Protein AF-A0AAI9WM22-F1 (afdb_monomer)

Structure (mmCIF, N/CA/C/O backbone):
data_AF-A0AAI9WM22-F1
#
_entry.id   AF-A0AAI9WM22-F1
#
loop_
_atom_site.group_PDB
_atom_site.id
_atom_site.type_symbol
_atom_site.label_atom_id
_atom_site.label_alt_id
_atom_site.label_comp_id
_atom_site.label_asym_id
_atom_site.label_entity_id
_atom_site.label_seq_id
_atom_site.pdbx_PDB_ins_code
_atom_site.Cartn_x
_atom_site.Cartn_y
_atom_site.Cartn_z
_atom_site.occupancy
_atom_site.B_iso_or_equiv
_atom_site.auth_seq_id
_atom_site.auth_comp_id
_atom_site.auth_asym_id
_atom_site.auth_atom_id
_atom_site.pdbx_PDB_model_num
ATOM 1 N N . MET A 1 1 ? 20.663 -14.251 -3.112 1.00 30.00 1 MET A N 1
ATOM 2 C CA . MET A 1 1 ? 20.109 -15.545 -3.560 1.00 30.00 1 MET A CA 1
ATOM 3 C C . MET A 1 1 ? 19.661 -16.258 -2.297 1.00 30.00 1 MET A C 1
ATOM 5 O O . MET A 1 1 ? 20.515 -16.676 -1.533 1.00 30.00 1 MET A O 1
ATOM 9 N N . LEU A 1 2 ? 18.368 -16.209 -1.970 1.00 24.12 2 LEU A N 1
ATOM 10 C CA . LEU A 1 2 ? 17.858 -16.820 -0.740 1.00 24.12 2 LEU A CA 1
ATOM 11 C C . LEU A 1 2 ? 17.821 -18.338 -0.937 1.00 24.12 2 LEU A C 1
ATOM 13 O O . LEU A 1 2 ? 17.017 -18.844 -1.718 1.00 24.12 2 LEU A O 1
ATOM 17 N N . ASP A 1 3 ? 18.723 -19.042 -0.260 1.00 27.92 3 ASP A N 1
ATOM 18 C CA . ASP A 1 3 ? 18.728 -20.498 -0.188 1.00 27.92 3 ASP A CA 1
ATOM 19 C C . ASP A 1 3 ? 17.563 -20.956 0.701 1.00 27.92 3 ASP A C 1
ATOM 21 O O . ASP A 1 3 ? 17.629 -20.896 1.929 1.00 27.92 3 ASP A O 1
ATOM 25 N N . VAL A 1 4 ? 16.478 -21.432 0.090 1.00 34.69 4 VAL A N 1
ATOM 26 C CA . VAL A 1 4 ? 15.457 -22.199 0.813 1.00 34.69 4 VAL A CA 1
ATOM 27 C C . VAL A 1 4 ? 16.030 -23.594 1.056 1.00 34.69 4 VAL A C 1
ATOM 29 O O . VAL A 1 4 ? 16.055 -24.448 0.168 1.00 34.69 4 VAL A O 1
ATOM 32 N N . LEU A 1 5 ? 16.546 -23.820 2.264 1.00 32.12 5 LEU A N 1
ATOM 33 C CA . LEU A 1 5 ? 17.125 -25.095 2.675 1.00 32.12 5 LEU A CA 1
ATOM 34 C C . LEU A 1 5 ? 16.013 -26.122 2.958 1.00 32.12 5 LEU A C 1
ATOM 36 O O . LEU A 1 5 ? 15.588 -26.297 4.097 1.00 32.12 5 LEU A O 1
ATOM 40 N N . VAL A 1 6 ? 15.547 -26.838 1.934 1.00 39.03 6 VAL A N 1
ATOM 41 C CA . VAL A 1 6 ? 14.692 -28.020 2.135 1.00 39.03 6 VAL A CA 1
ATOM 42 C C . VAL A 1 6 ? 15.589 -29.207 2.494 1.00 39.03 6 VAL A C 1
ATOM 44 O O . VAL A 1 6 ? 16.282 -29.757 1.639 1.00 39.03 6 VAL A O 1
ATOM 47 N N . ARG A 1 7 ? 15.619 -29.603 3.773 1.00 32.91 7 ARG A N 1
ATOM 48 C CA . ARG A 1 7 ? 16.295 -30.837 4.206 1.00 32.91 7 ARG A CA 1
ATOM 49 C C . ARG A 1 7 ? 15.394 -32.043 3.935 1.00 32.91 7 ARG A C 1
ATOM 51 O O . ARG A 1 7 ? 14.305 -32.126 4.491 1.00 32.91 7 ARG A O 1
ATOM 58 N N . THR A 1 8 ? 15.876 -33.009 3.154 1.00 44.22 8 THR A N 1
ATOM 59 C CA . THR A 1 8 ? 15.306 -34.368 3.094 1.00 44.22 8 THR A CA 1
ATOM 60 C C . THR A 1 8 ? 16.223 -35.383 3.792 1.00 44.22 8 THR A C 1
ATOM 62 O O . THR A 1 8 ? 17.438 -35.179 3.797 1.00 44.22 8 THR A O 1
ATOM 65 N N . PRO A 1 9 ? 15.692 -36.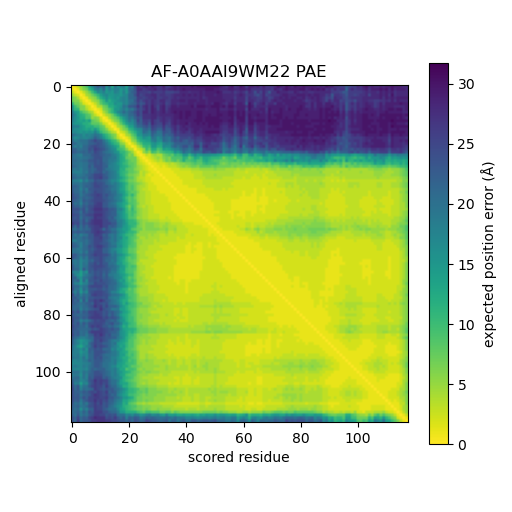497 4.340 1.00 41.66 9 PRO A N 1
ATOM 66 C CA . PRO A 1 9 ? 16.449 -37.421 5.203 1.00 41.66 9 PRO A CA 1
ATOM 67 C C . PRO A 1 9 ? 17.589 -38.204 4.527 1.00 41.66 9 PRO A C 1
ATOM 69 O O . PRO A 1 9 ? 18.449 -38.743 5.212 1.00 41.66 9 PRO A O 1
ATOM 72 N N . ALA A 1 10 ? 17.623 -38.283 3.195 1.00 55.28 10 ALA A N 1
ATOM 73 C CA . ALA A 1 10 ? 18.656 -38.998 2.449 1.00 55.28 10 ALA A CA 1
ATOM 74 C C . ALA A 1 10 ? 19.605 -37.988 1.787 1.00 55.28 10 ALA A C 1
ATOM 76 O O . ALA A 1 10 ? 19.228 -37.330 0.821 1.00 55.28 10 ALA A O 1
ATOM 77 N N . GLY A 1 11 ? 20.821 -37.842 2.320 1.00 50.53 11 GLY A N 1
ATOM 78 C CA . GLY A 1 11 ? 21.822 -36.831 1.947 1.00 50.53 11 GLY A CA 1
ATOM 79 C C . GLY A 1 11 ? 22.391 -36.911 0.521 1.00 50.53 11 GLY A C 1
ATOM 80 O O . GLY A 1 11 ? 23.601 -37.026 0.349 1.00 50.53 11 GLY A O 1
ATOM 81 N N . LYS A 1 12 ? 21.554 -36.807 -0.515 1.00 40.78 12 LYS A N 1
ATOM 82 C CA . LYS A 1 12 ? 21.977 -36.640 -1.912 1.00 40.78 12 LYS A CA 1
ATOM 83 C C . LYS A 1 12 ? 21.376 -35.359 -2.485 1.00 40.78 12 LYS A C 1
ATOM 85 O O . LYS A 1 12 ? 20.211 -35.318 -2.863 1.00 40.78 12 LYS A O 1
ATOM 90 N N . VAL A 1 13 ? 22.196 -34.311 -2.573 1.00 45.88 13 VAL A N 1
ATOM 91 C CA . VAL A 1 13 ? 21.835 -33.052 -3.239 1.00 45.88 13 VAL A CA 1
ATOM 92 C C . VAL A 1 13 ? 22.074 -33.214 -4.739 1.00 45.88 13 VAL A C 1
ATOM 94 O O . VAL A 1 13 ? 23.135 -32.877 -5.259 1.00 45.88 13 VAL A O 1
ATOM 97 N N . ALA A 1 14 ? 21.085 -33.744 -5.456 1.00 41.50 14 ALA A N 1
ATOM 98 C CA . ALA A 1 14 ? 21.031 -33.573 -6.901 1.00 41.50 14 ALA A CA 1
ATOM 99 C C . ALA A 1 14 ? 20.572 -32.136 -7.178 1.00 41.50 14 ALA A C 1
ATOM 101 O O . ALA A 1 14 ? 19.384 -31.825 -7.096 1.00 41.50 14 ALA A O 1
ATOM 102 N N . ARG A 1 15 ? 21.516 -31.238 -7.486 1.00 48.91 15 ARG A N 1
ATOM 103 C CA . ARG A 1 15 ? 21.201 -29.893 -7.988 1.00 48.91 15 ARG A CA 1
ATOM 104 C C . ARG A 1 15 ? 20.669 -30.009 -9.415 1.00 48.91 15 ARG A C 1
ATOM 106 O O . ARG A 1 15 ? 21.374 -29.725 -10.377 1.00 48.91 15 ARG A O 1
ATOM 113 N N . ARG A 1 16 ? 19.416 -30.428 -9.568 1.00 43.72 16 ARG A N 1
ATOM 114 C CA . ARG A 1 16 ? 18.651 -30.121 -10.773 1.00 43.72 16 ARG A CA 1
ATOM 115 C C . ARG A 1 16 ? 18.003 -28.780 -10.479 1.00 43.72 16 ARG A C 1
ATOM 117 O O . ARG A 1 16 ? 16.969 -28.734 -9.825 1.00 43.72 16 ARG A O 1
ATOM 124 N N . GLY A 1 17 ? 18.692 -27.695 -10.839 1.00 44.41 17 GLY A N 1
ATOM 125 C CA . GLY A 1 17 ? 18.109 -26.362 -10.750 1.00 44.41 17 GLY A CA 1
ATOM 126 C C . GLY A 1 17 ? 16.765 -26.411 -11.459 1.00 44.41 17 GLY A C 1
ATOM 127 O O . GLY A 1 17 ? 16.727 -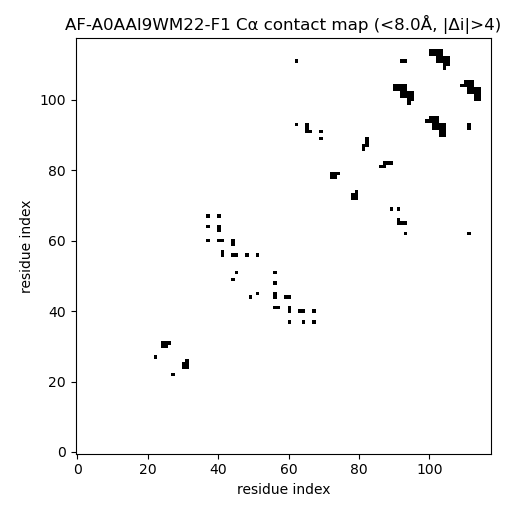26.632 -12.670 1.00 44.41 17 GLY A O 1
ATOM 128 N N . LEU A 1 18 ? 15.668 -26.307 -10.703 1.00 42.56 18 LEU A N 1
ATOM 129 C CA . LEU A 1 18 ? 14.380 -26.063 -11.326 1.00 42.56 18 LEU A CA 1
ATOM 130 C C . LEU A 1 18 ? 14.562 -24.773 -12.132 1.00 42.56 18 LEU A C 1
ATOM 132 O O . LEU A 1 18 ? 15.088 -23.801 -11.580 1.00 42.56 18 LEU A O 1
ATOM 136 N N . PRO A 1 19 ? 14.182 -24.737 -13.417 1.00 44.75 19 PRO A N 1
ATOM 137 C CA . PRO A 1 19 ? 14.098 -23.476 -14.124 1.00 44.75 19 PRO A CA 1
ATOM 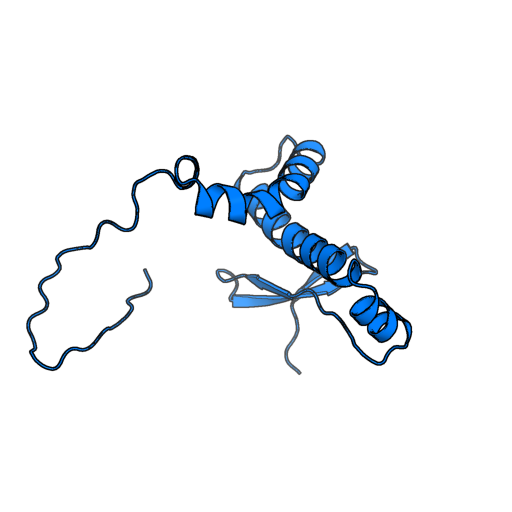138 C C . PRO A 1 19 ? 13.066 -22.643 -13.366 1.00 44.75 19 PRO A C 1
ATOM 140 O O . PRO A 1 19 ? 11.871 -22.918 -13.438 1.00 44.75 19 PRO A O 1
ATOM 143 N N . ILE A 1 20 ? 13.525 -21.676 -12.571 1.00 52.56 20 ILE A N 1
ATOM 144 C CA . ILE A 1 20 ? 12.656 -20.677 -11.959 1.00 52.56 20 ILE A CA 1
ATOM 145 C C . ILE A 1 20 ? 12.061 -19.915 -13.142 1.00 52.56 20 ILE A C 1
ATOM 147 O O . ILE A 1 20 ? 12.756 -19.124 -13.774 1.00 52.56 20 ILE A O 1
ATOM 151 N N . PHE A 1 21 ? 10.842 -20.309 -13.517 1.00 55.34 21 PHE A N 1
ATOM 152 C CA . PHE A 1 21 ? 9.934 -19.722 -14.501 1.00 55.34 21 PHE A CA 1
ATOM 153 C C . PHE A 1 21 ? 10.576 -18.702 -15.450 1.00 55.34 21 PHE A C 1
ATOM 155 O O . PHE A 1 21 ? 10.355 -17.502 -15.342 1.00 55.34 21 PHE A O 1
ATOM 162 N N . ARG A 1 22 ? 11.346 -19.176 -16.435 1.00 45.19 22 ARG A N 1
ATOM 163 C CA . ARG A 1 22 ? 11.774 -18.342 -17.570 1.00 45.19 22 ARG A CA 1
ATOM 164 C C . ARG A 1 22 ? 10.776 -18.455 -18.729 1.00 45.19 22 ARG A C 1
ATOM 166 O O . ARG A 1 22 ? 11.162 -18.661 -19.872 1.00 45.19 22 ARG A O 1
ATOM 173 N N . GLY A 1 23 ? 9.489 -18.362 -18.400 1.00 52.03 23 GLY A N 1
ATOM 174 C CA . G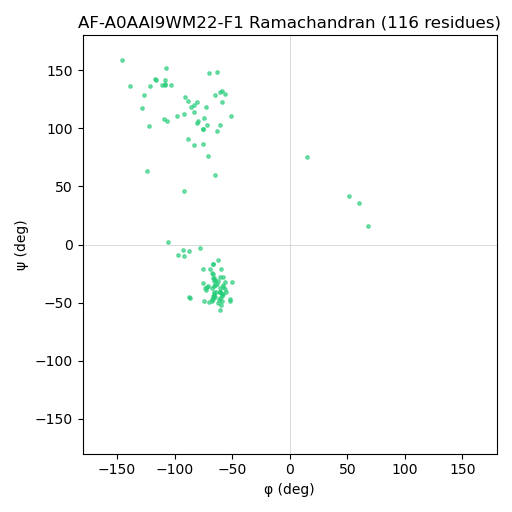LY A 1 23 ? 8.414 -17.971 -19.313 1.00 52.03 23 GLY A CA 1
ATOM 175 C C . GLY A 1 23 ? 7.971 -16.573 -18.892 1.00 52.03 23 GLY A C 1
ATOM 176 O O . GLY A 1 23 ? 7.940 -16.293 -17.694 1.00 52.03 23 GLY A O 1
ATOM 177 N N . LYS A 1 24 ? 7.718 -15.659 -19.836 1.00 60.62 24 LYS A N 1
ATOM 178 C CA . LYS A 1 24 ? 7.307 -14.297 -19.475 1.00 60.62 24 LYS A CA 1
ATOM 179 C C . LYS A 1 24 ? 6.020 -14.395 -18.657 1.00 60.62 24 LYS A C 1
ATOM 181 O O . LYS A 1 24 ? 5.028 -14.909 -19.152 1.00 60.62 24 LYS A O 1
ATOM 186 N N . ILE A 1 25 ? 6.029 -13.866 -17.434 1.00 62.88 25 ILE A N 1
ATOM 187 C CA . ILE A 1 25 ? 4.819 -13.693 -16.613 1.00 62.88 25 ILE A CA 1
ATOM 188 C C . ILE A 1 25 ? 3.712 -12.988 -17.418 1.00 62.88 25 ILE A C 1
ATOM 190 O O . ILE A 1 25 ? 2.541 -13.305 -17.256 1.00 62.88 25 ILE A O 1
ATOM 194 N N . ALA A 1 26 ? 4.098 -12.100 -18.342 1.00 65.31 26 ALA A N 1
ATOM 195 C CA . ALA A 1 26 ? 3.194 -11.429 -19.271 1.00 65.31 26 ALA A CA 1
ATOM 196 C C . ALA A 1 26 ? 2.341 -12.392 -20.122 1.00 65.31 26 ALA A C 1
ATOM 198 O O . ALA A 1 26 ? 1.198 -12.066 -20.427 1.00 65.31 26 ALA A O 1
ATOM 199 N N . ASP A 1 27 ? 2.868 -13.574 -20.456 1.00 76.50 27 ASP A N 1
ATOM 200 C CA . ASP A 1 27 ? 2.191 -14.576 -21.286 1.00 76.50 27 ASP A CA 1
ATOM 201 C C . ASP A 1 27 ? 1.399 -15.596 -20.433 1.00 76.50 27 ASP A C 1
ATOM 203 O O . ASP A 1 27 ? 0.692 -16.452 -20.970 1.00 76.50 27 ASP A O 1
ATOM 207 N N . GLU A 1 28 ? 1.488 -15.520 -19.097 1.00 87.50 28 GLU A N 1
ATOM 208 C CA . GLU A 1 28 ? 0.738 -16.376 -18.173 1.00 87.50 28 GLU A CA 1
ATOM 209 C C . GLU A 1 28 ? -0.585 -15.697 -17.789 1.00 87.50 28 GLU A C 1
ATOM 211 O O . GLU A 1 28 ? -0.621 -14.662 -17.124 1.00 87.50 28 GLU A O 1
ATOM 216 N N . LYS A 1 29 ? -1.704 -16.281 -18.229 1.00 87.25 29 LYS A N 1
ATOM 217 C CA . LYS A 1 29 ? -3.031 -15.648 -18.155 1.00 87.25 29 LYS A CA 1
ATOM 218 C C . LYS A 1 29 ? -3.534 -15.353 -16.739 1.00 87.25 29 LYS A C 1
ATOM 220 O O . LYS A 1 29 ? -4.314 -14.420 -16.566 1.00 87.25 29 LYS A O 1
ATOM 225 N N . TRP A 1 30 ? -3.166 -16.153 -15.743 1.00 89.69 30 TRP A N 1
ATOM 226 C CA . TRP A 1 30 ? -3.687 -16.029 -14.384 1.00 89.69 30 TRP A CA 1
ATOM 227 C C . TRP A 1 30 ? -2.855 -15.052 -13.566 1.00 89.69 30 TRP A C 1
ATOM 229 O O . TRP A 1 30 ? -3.417 -14.177 -12.914 1.00 89.69 30 TRP A O 1
ATOM 239 N N . ILE A 1 31 ? -1.531 -15.164 -13.645 1.00 88.00 31 ILE A N 1
ATOM 240 C CA . ILE A 1 31 ? -0.592 -14.268 -12.980 1.00 88.00 31 ILE A CA 1
ATOM 241 C C . ILE A 1 31 ? -0.700 -12.878 -13.603 1.00 88.00 31 ILE A C 1
ATOM 243 O O . ILE A 1 31 ? -0.819 -11.909 -12.862 1.00 88.00 31 ILE A O 1
ATOM 247 N N . SER A 1 32 ? -0.753 -12.767 -14.935 1.00 87.94 32 SER A N 1
ATOM 248 C CA . SER A 1 32 ? -0.927 -11.475 -15.611 1.00 87.94 32 SER A CA 1
ATOM 249 C C . SER A 1 32 ? -2.243 -10.802 -15.206 1.00 87.94 32 SER A C 1
ATOM 251 O O . SER A 1 32 ? -2.240 -9.645 -14.792 1.00 87.94 32 SER A O 1
ATOM 253 N N . ARG A 1 33 ? -3.361 -11.545 -15.193 1.00 91.00 33 ARG A N 1
ATOM 254 C CA . ARG A 1 33 ? -4.661 -11.025 -14.733 1.00 91.00 33 ARG A CA 1
ATOM 255 C C . ARG A 1 33 ? -4.676 -10.655 -13.248 1.00 91.00 33 ARG A C 1
ATOM 257 O O . ARG A 1 33 ? -5.383 -9.734 -12.854 1.00 91.00 33 ARG A O 1
ATOM 264 N N . TRP A 1 34 ? -3.959 -11.392 -12.407 1.00 92.69 34 TRP A N 1
ATOM 265 C CA . TRP A 1 34 ? -3.869 -11.074 -10.985 1.00 92.69 34 TRP A CA 1
ATOM 266 C C . TRP A 1 34 ? -3.054 -9.797 -10.754 1.00 92.69 34 TRP A C 1
ATOM 268 O O . TRP A 1 34 ? -3.522 -8.871 -10.097 1.00 92.69 34 TRP A O 1
ATOM 278 N N . VAL A 1 35 ? -1.866 -9.712 -11.355 1.00 91.94 35 VAL A N 1
ATOM 279 C CA . VAL A 1 35 ? -0.976 -8.548 -11.241 1.00 91.94 35 VAL A CA 1
ATOM 280 C C . VAL A 1 35 ? -1.577 -7.312 -11.919 1.00 91.94 35 VAL A C 1
ATOM 282 O O . VAL A 1 35 ? -1.298 -6.191 -11.495 1.00 91.94 35 VAL A O 1
ATOM 285 N N . SER A 1 36 ? -2.465 -7.480 -12.909 1.00 92.88 36 SER A N 1
ATOM 286 C CA . SER A 1 36 ? -3.087 -6.351 -13.610 1.00 92.88 36 SER A CA 1
ATOM 287 C C . SER A 1 36 ? -3.938 -5.442 -12.721 1.00 92.88 36 SER A C 1
ATOM 289 O O . SER A 1 36 ? -4.268 -4.337 -13.137 1.00 92.88 36 SER A O 1
ATOM 291 N N . LEU A 1 37 ? -4.277 -5.862 -11.498 1.00 94.00 37 LEU A N 1
ATOM 292 C CA . LEU A 1 37 ? -4.943 -4.998 -10.520 1.00 94.00 37 LEU A CA 1
ATOM 293 C C . LEU A 1 37 ? -4.133 -3.729 -10.201 1.00 94.00 37 LEU A C 1
ATOM 295 O O . LEU A 1 37 ? -4.731 -2.705 -9.897 1.00 94.00 37 LEU A O 1
ATOM 299 N N . ALA A 1 38 ? -2.802 -3.771 -10.322 1.00 95.00 38 ALA A N 1
ATOM 300 C CA . ALA A 1 38 ? -1.928 -2.615 -10.110 1.00 95.00 38 ALA A CA 1
ATOM 301 C C . ALA A 1 38 ? -1.715 -1.751 -11.371 1.00 95.00 38 ALA A C 1
ATOM 303 O O . ALA A 1 38 ? -1.087 -0.699 -11.293 1.00 95.00 38 ALA A O 1
ATOM 304 N N . VAL A 1 39 ? -2.222 -2.161 -12.542 1.00 95.12 39 VAL A N 1
ATOM 305 C CA . VAL A 1 39 ? -2.006 -1.435 -13.812 1.00 95.12 39 VAL A CA 1
ATOM 306 C C . VAL A 1 39 ? -2.512 0.009 -13.776 1.00 95.12 39 VAL A C 1
ATOM 308 O O . VAL A 1 39 ? -1.774 0.868 -14.252 1.00 95.12 39 VAL A O 1
ATOM 311 N N . PRO A 1 40 ? -3.695 0.328 -13.207 1.00 96.62 40 PRO A N 1
ATOM 312 C CA . PRO A 1 40 ? -4.139 1.719 -13.119 1.00 96.62 40 PRO A CA 1
ATOM 313 C C . PRO A 1 40 ? -3.122 2.620 -12.407 1.00 96.62 40 PRO A C 1
ATOM 315 O O . PRO A 1 40 ? -2.840 3.711 -12.886 1.00 96.62 40 PRO A O 1
ATOM 318 N N . VAL A 1 41 ? -2.510 2.122 -11.327 1.00 97.31 41 VAL A N 1
ATOM 319 C CA . VAL A 1 41 ? -1.464 2.829 -10.572 1.00 97.31 41 VAL A CA 1
ATOM 320 C C . VAL A 1 41 ? -0.199 2.997 -11.415 1.00 97.31 41 VAL A C 1
ATOM 322 O O . VAL A 1 41 ? 0.348 4.092 -11.495 1.00 97.31 41 VAL A O 1
ATOM 325 N N . ALA A 1 42 ? 0.254 1.933 -12.083 1.00 96.00 42 ALA A N 1
ATOM 326 C CA . ALA A 1 42 ? 1.456 1.982 -12.915 1.00 96.00 42 ALA A CA 1
ATOM 327 C C . ALA A 1 42 ? 1.333 2.992 -14.073 1.00 96.00 42 ALA A C 1
ATOM 329 O O . ALA A 1 42 ? 2.286 3.706 -14.388 1.00 96.00 42 ALA A O 1
ATOM 330 N N . GLU A 1 43 ? 0.162 3.052 -14.715 1.00 96.88 43 GLU A N 1
ATOM 331 C CA . GLU A 1 43 ? -0.109 4.004 -15.797 1.00 96.88 43 GLU A CA 1
ATOM 332 C C . GLU A 1 43 ? -0.233 5.446 -15.291 1.00 96.88 43 GLU A C 1
ATOM 334 O O . GLU A 1 43 ? 0.212 6.366 -15.978 1.00 96.88 43 GLU A O 1
ATOM 339 N N . GLU A 1 44 ? -0.795 5.649 -14.096 1.00 96.81 44 GLU A N 1
ATOM 340 C CA . GLU A 1 44 ? -0.849 6.956 -13.437 1.00 96.81 44 GLU A CA 1
ATOM 341 C C . GLU A 1 44 ? 0.558 7.501 -13.180 1.00 96.81 44 GLU A C 1
ATOM 343 O O . GLU A 1 44 ? 0.927 8.541 -13.721 1.00 96.81 44 GLU A O 1
ATOM 348 N N . ILE A 1 45 ? 1.386 6.733 -12.473 1.00 96.25 45 ILE A N 1
ATOM 349 C CA . ILE A 1 45 ? 2.748 7.138 -12.104 1.00 96.25 45 ILE A CA 1
ATOM 350 C C . ILE A 1 45 ? 3.598 7.390 -13.346 1.00 96.25 45 ILE A C 1
ATOM 352 O O . ILE A 1 45 ? 4.346 8.360 -13.406 1.00 96.25 45 ILE A O 1
ATOM 356 N N . ARG A 1 46 ? 3.482 6.549 -14.381 1.00 96.38 46 ARG A N 1
ATOM 357 C CA . ARG A 1 46 ? 4.224 6.767 -15.631 1.00 96.38 46 ARG A CA 1
ATOM 358 C C . ARG A 1 46 ? 3.783 8.041 -16.354 1.00 96.38 46 ARG A C 1
ATOM 360 O O . ARG A 1 46 ? 4.589 8.643 -17.062 1.00 96.38 46 ARG A O 1
ATOM 367 N N . ARG A 1 47 ? 2.514 8.433 -16.219 1.00 97.19 47 ARG A N 1
ATOM 368 C CA . ARG A 1 47 ? 2.002 9.684 -16.786 1.00 97.19 47 ARG A CA 1
ATOM 369 C C . ARG A 1 47 ? 2.517 10.898 -16.016 1.00 97.19 47 ARG A C 1
ATOM 371 O O . ARG A 1 47 ? 2.841 11.899 -16.650 1.00 97.19 47 ARG A O 1
ATOM 378 N N . GLU A 1 48 ? 2.594 10.804 -14.694 1.00 95.31 48 GLU A N 1
ATOM 379 C CA . GLU A 1 48 ? 3.103 11.866 -13.818 1.00 95.31 48 GLU A CA 1
ATOM 380 C C . GLU A 1 48 ? 4.631 12.015 -13.907 1.00 95.31 48 GLU A C 1
ATOM 382 O O . GLU A 1 48 ? 5.148 13.132 -13.937 1.00 95.31 48 GLU A O 1
ATOM 387 N N . GLU A 1 49 ? 5.353 10.900 -14.041 1.00 94.38 49 GLU A N 1
ATOM 388 C CA . GLU A 1 49 ? 6.816 10.839 -14.055 1.00 94.38 49 GLU A CA 1
ATOM 389 C C . GLU A 1 49 ? 7.376 10.168 -15.334 1.00 94.38 49 GLU A C 1
ATOM 391 O O . GLU A 1 49 ? 8.064 9.145 -15.271 1.00 94.38 49 GLU A O 1
ATOM 396 N N . PRO A 1 50 ? 7.157 10.735 -16.536 1.00 94.06 50 PRO A N 1
ATOM 397 C CA . PRO A 1 50 ? 7.510 10.078 -17.802 1.00 94.06 50 PRO A CA 1
ATOM 398 C C . PRO A 1 50 ? 9.019 9.890 -18.022 1.00 94.06 50 PRO A C 1
ATOM 400 O O . PRO A 1 50 ? 9.423 9.121 -18.895 1.00 94.06 50 PRO A O 1
ATOM 403 N N . LEU A 1 51 ? 9.851 10.615 -17.268 1.00 96.44 51 LEU A N 1
ATOM 404 C CA . LEU A 1 51 ? 11.314 10.577 -17.349 1.00 96.44 51 LEU A CA 1
ATOM 405 C C . LEU A 1 51 ? 11.962 9.831 -16.173 1.00 96.44 51 LEU A C 1
ATOM 407 O O . LEU A 1 51 ? 13.189 9.796 -16.094 1.00 96.44 51 LEU A O 1
ATOM 411 N N . ALA A 1 52 ? 11.172 9.277 -15.250 1.00 95.50 52 ALA A N 1
ATOM 412 C CA . ALA A 1 52 ? 11.712 8.557 -14.107 1.00 95.50 52 ALA A CA 1
ATOM 413 C C . ALA A 1 52 ? 12.356 7.227 -14.517 1.00 95.50 52 ALA A C 1
ATOM 415 O O . ALA A 1 52 ? 11.929 6.536 -15.445 1.00 95.50 52 ALA A O 1
ATOM 416 N N . GLU A 1 53 ? 13.388 6.852 -13.767 1.00 96.69 53 GLU A N 1
ATOM 417 C CA . GLU A 1 53 ? 14.059 5.568 -13.922 1.00 96.69 53 GLU A CA 1
ATOM 418 C C . GLU A 1 53 ? 13.104 4.406 -13.624 1.00 96.69 53 GLU A C 1
ATOM 420 O O . GLU A 1 53 ? 12.237 4.485 -12.751 1.00 96.69 53 GLU A O 1
ATOM 425 N N . THR A 1 54 ? 13.304 3.276 -14.307 1.00 93.56 54 THR A N 1
ATOM 426 C CA . THR A 1 54 ? 12.408 2.109 -14.184 1.00 93.56 54 THR A CA 1
ATOM 427 C C . THR A 1 54 ? 12.295 1.595 -12.745 1.00 93.56 54 THR A C 1
ATOM 429 O O . THR A 1 54 ? 11.225 1.156 -12.334 1.00 93.56 54 THR A O 1
ATOM 432 N N . GLU A 1 55 ? 13.377 1.659 -11.965 1.00 93.94 55 GLU A N 1
ATOM 433 C CA . GLU A 1 55 ? 13.365 1.243 -10.558 1.00 93.94 55 GLU A CA 1
ATOM 434 C C . GLU A 1 55 ? 12.506 2.168 -9.683 1.00 93.94 55 GLU A C 1
ATOM 436 O O . GLU A 1 55 ? 11.790 1.684 -8.807 1.00 93.94 55 GLU A O 1
ATOM 441 N N . LEU A 1 56 ? 12.526 3.477 -9.950 1.00 93.44 56 LEU A N 1
ATOM 442 C CA . LEU A 1 56 ? 11.687 4.440 -9.240 1.00 93.44 56 LEU A CA 1
ATOM 443 C C . LEU A 1 56 ? 10.210 4.227 -9.586 1.00 93.44 56 LEU A C 1
ATOM 445 O O . LEU A 1 56 ? 9.386 4.121 -8.681 1.00 93.44 56 LEU A O 1
ATOM 449 N N . LEU A 1 57 ? 9.894 4.073 -10.877 1.00 95.62 57 LEU A N 1
ATOM 450 C CA . LEU A 1 57 ? 8.535 3.769 -11.337 1.00 95.62 57 LEU A CA 1
ATOM 451 C C . LEU A 1 57 ? 7.998 2.475 -10.710 1.00 95.62 57 LEU A C 1
ATOM 453 O O . LEU A 1 57 ? 6.847 2.433 -10.275 1.00 95.62 57 LEU A O 1
ATOM 457 N N . ALA A 1 58 ? 8.826 1.427 -10.634 1.00 94.50 58 ALA A N 1
ATOM 458 C CA . ALA A 1 58 ? 8.455 0.165 -10.000 1.00 94.50 58 ALA A CA 1
ATOM 459 C C . ALA A 1 58 ? 8.143 0.355 -8.512 1.00 94.50 58 ALA A C 1
ATOM 461 O O . ALA A 1 58 ? 7.059 -0.024 -8.076 1.00 94.50 58 ALA A O 1
ATOM 462 N N . ARG A 1 59 ? 9.033 1.016 -7.761 1.00 95.00 59 ARG A N 1
ATOM 463 C CA . ARG A 1 59 ? 8.818 1.301 -6.336 1.00 95.00 59 ARG A CA 1
ATOM 464 C C . ARG A 1 59 ? 7.548 2.119 -6.097 1.00 95.00 59 ARG A C 1
ATOM 466 O O . ARG A 1 59 ? 6.736 1.756 -5.251 1.00 95.00 59 ARG A O 1
ATOM 473 N N . ARG A 1 60 ? 7.347 3.204 -6.848 1.00 95.06 60 ARG A N 1
ATOM 474 C CA . ARG A 1 60 ? 6.133 4.025 -6.733 1.00 95.06 60 ARG A CA 1
ATOM 475 C C . ARG A 1 60 ? 4.883 3.209 -7.059 1.00 95.06 60 ARG A C 1
ATOM 477 O O . ARG A 1 60 ? 3.862 3.361 -6.397 1.00 95.06 60 ARG A O 1
ATOM 484 N N . THR A 1 61 ? 4.968 2.301 -8.034 1.00 96.88 61 THR A N 1
ATOM 485 C CA . THR A 1 61 ? 3.859 1.398 -8.376 1.00 96.88 61 THR A CA 1
ATOM 486 C C . THR A 1 61 ? 3.557 0.432 -7.235 1.00 96.88 61 THR A C 1
ATOM 488 O O . THR A 1 61 ? 2.390 0.192 -6.934 1.00 96.88 61 THR A O 1
ATOM 491 N N . GLU A 1 62 ? 4.585 -0.108 -6.578 1.00 96.50 62 GLU A N 1
ATOM 492 C CA . GLU A 1 62 ? 4.434 -0.965 -5.399 1.00 96.50 62 GLU A CA 1
ATOM 493 C C . GLU A 1 62 ? 3.756 -0.206 -4.245 1.00 96.50 62 GLU A C 1
ATOM 495 O O . GLU A 1 62 ? 2.782 -0.709 -3.685 1.00 96.50 62 GLU A O 1
ATOM 500 N N . GLU A 1 63 ? 4.211 1.014 -3.937 1.00 96.88 63 GLU A N 1
ATOM 501 C CA . GLU A 1 63 ? 3.626 1.904 -2.919 1.00 96.88 63 GLU A CA 1
ATOM 502 C C . GLU A 1 63 ? 2.156 2.244 -3.242 1.00 96.88 63 GLU A C 1
ATOM 504 O O . GLU A 1 63 ? 1.259 2.015 -2.424 1.00 96.88 63 GLU A O 1
ATOM 509 N N . GLY A 1 64 ? 1.875 2.715 -4.459 1.00 96.94 64 GLY A N 1
ATOM 510 C CA . GLY A 1 64 ? 0.525 3.082 -4.888 1.00 96.94 64 GLY A CA 1
ATOM 511 C C . GLY A 1 64 ? -0.438 1.891 -4.961 1.00 96.94 64 GLY A C 1
ATOM 512 O O . GLY A 1 64 ? -1.622 2.032 -4.658 1.00 96.94 64 GLY A O 1
ATOM 513 N N . ALA A 1 65 ? 0.046 0.685 -5.279 1.00 97.81 65 ALA A N 1
ATOM 514 C CA . ALA A 1 65 ? -0.782 -0.522 -5.272 1.00 97.81 65 ALA A CA 1
ATOM 515 C C . ALA A 1 65 ? -1.273 -0.892 -3.859 1.00 97.81 65 ALA A C 1
ATOM 517 O O . ALA A 1 65 ? -2.366 -1.455 -3.714 1.00 97.81 65 ALA A O 1
ATOM 518 N N . VAL A 1 66 ? -0.512 -0.551 -2.810 1.00 97.75 66 VAL A N 1
ATOM 519 C CA . VAL A 1 66 ? -0.968 -0.688 -1.416 1.00 97.75 66 VAL A CA 1
ATOM 520 C C . VAL A 1 66 ? -2.129 0.271 -1.145 1.00 97.75 66 VAL A C 1
ATOM 522 O O . VAL A 1 66 ? -3.139 -0.150 -0.579 1.00 97.75 66 VAL A O 1
ATOM 525 N N . LEU A 1 67 ? -2.033 1.525 -1.595 1.00 97.19 67 LEU A N 1
ATOM 526 C CA . LEU A 1 67 ? -3.096 2.522 -1.421 1.00 97.19 67 LEU A CA 1
ATOM 527 C C . LEU A 1 67 ? -4.366 2.138 -2.191 1.00 97.19 67 LEU A C 1
ATOM 529 O O . LEU A 1 67 ? -5.446 2.106 -1.602 1.00 97.19 67 LEU A O 1
ATOM 533 N N . LEU A 1 68 ? -4.232 1.704 -3.448 1.00 97.56 68 LEU A N 1
ATOM 534 C CA . LEU A 1 68 ? -5.351 1.167 -4.229 1.00 97.56 68 LEU A CA 1
ATOM 535 C C . LEU A 1 68 ? -6.006 -0.037 -3.531 1.00 97.56 68 LEU A C 1
ATOM 537 O O . LEU A 1 68 ? -7.223 -0.217 -3.565 1.00 97.56 68 LEU A O 1
ATOM 541 N N . SER A 1 69 ? -5.215 -0.878 -2.862 1.00 97.38 69 SER A N 1
ATOM 542 C CA . SER A 1 69 ? -5.760 -1.992 -2.081 1.00 97.38 69 SER A CA 1
ATOM 543 C C . SER A 1 69 ? -6.587 -1.507 -0.885 1.00 97.38 69 SER A C 1
ATOM 545 O O . SER A 1 69 ? -7.618 -2.112 -0.592 1.00 97.38 69 SER A O 1
ATOM 547 N N . LEU A 1 70 ? -6.200 -0.406 -0.228 1.00 97.00 70 LEU A N 1
ATOM 548 C CA . LEU A 1 70 ? -7.018 0.213 0.821 1.00 97.00 70 LEU A CA 1
ATOM 549 C C . LEU A 1 70 ? -8.325 0.787 0.264 1.00 97.00 70 LEU A C 1
ATOM 551 O O . LEU A 1 70 ? -9.378 0.566 0.860 1.00 97.00 70 LEU A O 1
ATOM 555 N N . GLU A 1 71 ? -8.293 1.454 -0.890 1.00 96.31 71 GLU A N 1
ATOM 556 C CA . GLU A 1 71 ? -9.509 1.936 -1.563 1.00 96.31 71 GLU A CA 1
ATOM 557 C C . GLU A 1 71 ? -10.461 0.782 -1.898 1.00 96.31 71 GLU A C 1
ATOM 559 O O . GLU A 1 71 ? -11.662 0.841 -1.614 1.00 96.31 71 GLU A O 1
ATOM 564 N N . ASN A 1 72 ? -9.910 -0.317 -2.418 1.00 97.31 72 ASN A N 1
ATOM 565 C CA . ASN A 1 72 ? -10.663 -1.538 -2.682 1.00 97.31 72 ASN A CA 1
ATOM 566 C C . ASN A 1 72 ? -11.267 -2.123 -1.397 1.00 97.31 72 ASN A C 1
ATOM 568 O O . ASN A 1 72 ? -12.422 -2.549 -1.416 1.00 97.31 72 ASN A O 1
ATOM 572 N N . LEU A 1 73 ? -10.546 -2.124 -0.271 1.00 97.75 73 LEU A N 1
ATOM 573 C CA . LEU A 1 73 ? -11.094 -2.553 1.023 1.00 97.75 73 LEU A CA 1
ATOM 574 C C . LEU A 1 73 ? -12.228 -1.635 1.493 1.00 97.75 73 LEU A C 1
ATOM 576 O O . LEU A 1 73 ? -13.255 -2.120 1.970 1.00 97.75 73 LEU A O 1
ATOM 580 N N . LEU A 1 74 ? -12.084 -0.324 1.318 1.00 97.12 74 LEU A N 1
ATOM 581 C CA . LEU A 1 74 ? -13.123 0.637 1.673 1.00 97.12 74 LEU A CA 1
ATOM 582 C C . LEU A 1 74 ? -14.346 0.531 0.751 1.00 97.12 74 LEU A C 1
ATOM 584 O O . LEU A 1 74 ? -15.443 0.906 1.157 1.00 97.12 74 LEU A O 1
ATOM 588 N N . SER A 1 75 ? -14.234 -0.033 -0.455 1.00 97.12 75 SER A N 1
ATOM 589 C CA . SER A 1 75 ? -15.401 -0.293 -1.321 1.00 97.12 75 SER A CA 1
ATOM 590 C C . SER A 1 75 ? -16.450 -1.225 -0.684 1.00 97.12 75 SER A C 1
ATOM 592 O O . SER A 1 75 ? -17.628 -1.158 -1.036 1.00 97.12 75 SER A O 1
ATOM 594 N N . TYR A 1 76 ? -16.065 -2.031 0.311 1.00 98.38 76 TYR A N 1
ATOM 595 C CA . TYR A 1 76 ? -16.982 -2.876 1.070 1.00 98.38 76 TYR A CA 1
ATOM 596 C C . TYR A 1 76 ? -17.657 -2.078 2.195 1.00 98.38 76 TYR A C 1
ATOM 598 O O . TYR A 1 76 ? -17.007 -1.699 3.169 1.00 98.38 76 TYR A O 1
ATOM 606 N N . ALA A 1 77 ? -18.978 -1.881 2.101 1.00 98.19 77 ALA A N 1
ATOM 607 C CA . ALA A 1 77 ? -19.752 -1.080 3.060 1.00 98.19 77 ALA A CA 1
ATOM 608 C C . ALA A 1 77 ? -19.522 -1.493 4.527 1.00 98.19 77 ALA A C 1
ATOM 610 O O . ALA A 1 77 ? -19.197 -0.655 5.360 1.00 98.19 77 ALA A O 1
ATOM 611 N N . TRP A 1 78 ? -19.565 -2.797 4.822 1.00 97.81 78 TRP A N 1
ATOM 612 C CA . TRP A 1 78 ? -19.375 -3.323 6.180 1.00 97.81 78 TRP A CA 1
ATOM 613 C C . TRP A 1 78 ? -18.004 -2.988 6.792 1.00 97.81 78 TRP A C 1
ATOM 615 O O . TRP A 1 78 ? -17.868 -2.944 8.015 1.00 97.81 78 TRP A O 1
ATOM 625 N N . LEU A 1 79 ? -16.976 -2.811 5.956 1.00 97.81 79 LEU A N 1
ATOM 626 C CA . LEU A 1 79 ? -15.625 -2.470 6.392 1.00 97.81 79 LEU A CA 1
ATOM 627 C C . LEU A 1 79 ? -15.496 -0.956 6.538 1.00 97.81 79 LEU A C 1
ATOM 629 O O . LEU A 1 79 ? -15.021 -0.486 7.570 1.00 97.81 79 LEU A O 1
ATOM 633 N N . ARG A 1 80 ? -15.983 -0.205 5.544 1.00 97.94 80 ARG A N 1
ATOM 634 C CA . ARG A 1 80 ? -16.041 1.260 5.566 1.00 97.94 80 ARG A CA 1
ATOM 635 C C . ARG A 1 80 ? -16.723 1.783 6.826 1.00 97.94 80 ARG A C 1
ATOM 637 O O . ARG A 1 80 ? -16.135 2.603 7.519 1.00 97.94 80 ARG A O 1
ATOM 644 N N . GLU A 1 81 ? -17.892 1.245 7.169 1.00 9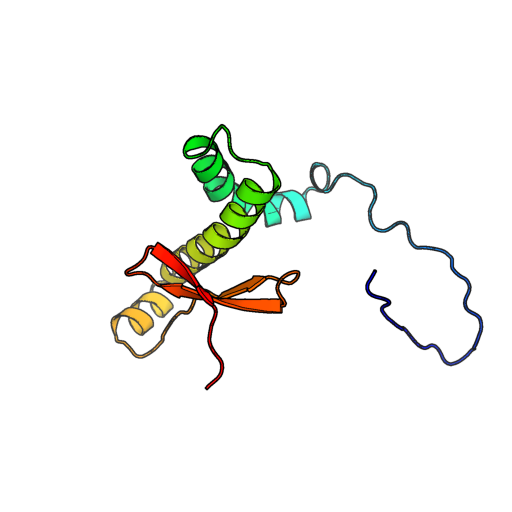8.12 81 GLU A N 1
ATOM 645 C CA . GLU A 1 81 ? -18.651 1.641 8.363 1.00 98.12 81 GLU A CA 1
ATOM 646 C C . GLU A 1 81 ? -17.825 1.496 9.652 1.00 98.12 81 GLU A C 1
ATOM 648 O O . GLU A 1 81 ? -17.889 2.347 10.534 1.00 98.12 81 GLU A O 1
ATOM 653 N N . LYS A 1 82 ? -17.003 0.444 9.763 1.00 98.38 82 LYS A N 1
ATOM 654 C CA . LYS A 1 82 ? -16.138 0.223 10.935 1.00 98.38 82 LYS A CA 1
ATOM 655 C C . LYS A 1 82 ? -14.972 1.202 10.999 1.00 98.38 82 LYS A C 1
ATOM 657 O O . LYS A 1 82 ? -14.585 1.609 12.096 1.00 98.38 82 LYS A O 1
ATOM 662 N N . VAL A 1 83 ? -14.413 1.549 9.841 1.00 97.56 83 VAL A N 1
ATOM 663 C CA . VAL A 1 83 ? -13.343 2.545 9.738 1.00 97.56 83 VAL A CA 1
ATOM 664 C C . VAL A 1 83 ? -13.878 3.929 10.094 1.00 97.56 83 VAL A C 1
ATOM 666 O O . VAL A 1 83 ? -13.314 4.600 10.953 1.00 97.56 83 VAL A O 1
ATOM 669 N N . GLU A 1 84 ? -15.015 4.318 9.518 1.00 96.19 84 GLU A N 1
ATOM 670 C CA . GLU A 1 84 ? -15.676 5.602 9.786 1.00 96.19 84 GLU A CA 1
ATOM 671 C C . GLU A 1 84 ? -16.136 5.730 11.244 1.00 96.19 84 GLU A C 1
ATOM 673 O O . GLU A 1 84 ? -16.064 6.813 11.823 1.00 96.19 84 GLU A O 1
ATOM 678 N N . SER A 1 85 ? -16.550 4.629 11.879 1.00 97.88 85 SER A N 1
ATOM 679 C CA . SER A 1 85 ? -16.910 4.624 13.300 1.00 97.88 85 SER A CA 1
ATOM 680 C C . SER A 1 85 ? -15.701 4.617 14.248 1.00 97.88 85 SER A C 1
ATOM 682 O O . SER A 1 85 ? -15.893 4.558 15.464 1.00 97.88 85 SER A O 1
ATOM 684 N N . GLY A 1 86 ? -14.471 4.548 13.729 1.00 97.00 86 GLY A N 1
ATOM 685 C CA . GLY A 1 86 ? -13.246 4.434 14.527 1.00 97.00 86 GLY A CA 1
ATOM 686 C C . GLY A 1 86 ? -13.079 3.098 15.263 1.00 97.00 86 GLY A C 1
ATOM 687 O O . GLY A 1 86 ? -12.276 3.007 16.188 1.00 97.00 86 GLY A O 1
ATOM 688 N N . THR A 1 87 ? -13.830 2.054 14.889 1.00 97.31 87 THR A N 1
ATOM 689 C CA . THR A 1 87 ? -13.716 0.712 15.506 1.00 97.31 87 THR A CA 1
ATOM 690 C C . THR A 1 87 ? -12.726 -0.198 14.781 1.00 97.31 87 THR A C 1
ATOM 692 O O . THR A 1 87 ? -12.383 -1.268 15.288 1.00 97.31 87 THR A O 1
ATOM 695 N N . LEU A 1 88 ? -12.261 0.219 13.603 1.00 97.50 88 LEU A N 1
ATOM 696 C CA . LEU A 1 88 ? -11.236 -0.443 12.810 1.00 97.50 88 LEU A CA 1
ATOM 697 C C . LEU A 1 88 ? -10.298 0.609 12.217 1.00 97.50 88 LEU A C 1
ATOM 699 O O . LEU A 1 88 ? -10.757 1.597 11.659 1.00 97.50 88 LEU A O 1
ATOM 703 N N . SER A 1 89 ? -8.994 0.354 12.266 1.00 95.50 89 SER A N 1
ATOM 704 C CA . SER A 1 89 ? -7.994 1.167 11.570 1.00 95.50 89 SER A CA 1
ATOM 705 C C . SER A 1 89 ? -7.377 0.365 10.433 1.00 95.50 89 SER A C 1
ATOM 707 O O . SER A 1 89 ? -7.059 -0.815 10.599 1.00 95.50 89 SER A O 1
ATOM 709 N N . LEU A 1 90 ? -7.195 1.008 9.282 1.00 96.00 90 LEU A N 1
ATOM 710 C CA . LEU A 1 90 ? -6.421 0.467 8.170 1.00 96.00 90 LEU A CA 1
ATOM 711 C C . LEU A 1 90 ? -5.057 1.148 8.131 1.00 96.00 90 LEU A C 1
ATOM 713 O O . LEU A 1 90 ? -4.960 2.364 8.271 1.00 96.00 90 LEU A O 1
ATOM 717 N N . HIS A 1 91 ? -4.013 0.358 7.905 1.00 95.69 91 HIS A N 1
ATOM 718 C CA . HIS A 1 91 ? -2.646 0.846 7.781 1.00 95.69 91 HIS A CA 1
ATOM 719 C C . HIS A 1 91 ? -2.057 0.344 6.464 1.00 95.69 91 HIS A C 1
ATOM 721 O O . HIS A 1 91 ? -2.097 -0.854 6.186 1.00 95.69 91 HIS A O 1
ATOM 727 N N . ALA A 1 92 ? -1.501 1.255 5.667 1.00 97.31 92 ALA A N 1
ATOM 728 C CA . ALA A 1 92 ? -0.688 0.906 4.510 1.00 97.31 92 ALA A CA 1
ATOM 729 C C . ALA A 1 92 ? 0.767 0.751 4.956 1.00 97.31 92 ALA A C 1
ATOM 731 O O . ALA A 1 92 ? 1.347 1.671 5.533 1.00 97.31 92 ALA A O 1
ATOM 732 N N . LEU A 1 93 ? 1.340 -0.422 4.690 1.00 97.19 93 LEU A N 1
ATOM 733 C CA . LEU A 1 93 ? 2.718 -0.759 5.025 1.00 97.19 93 LEU A CA 1
ATOM 734 C C . LEU A 1 93 ? 3.482 -1.125 3.757 1.00 97.19 93 LEU A C 1
ATOM 736 O O . LEU A 1 93 ? 2.988 -1.893 2.931 1.00 97.19 93 LEU A O 1
ATOM 740 N N . TYR A 1 94 ? 4.704 -0.618 3.648 1.00 97.12 94 TYR A N 1
ATOM 741 C CA . TYR A 1 94 ? 5.633 -0.928 2.571 1.00 97.12 94 TYR A CA 1
ATOM 742 C C . TYR A 1 94 ? 6.980 -1.349 3.166 1.00 97.12 94 TYR A C 1
ATOM 744 O O . TYR A 1 94 ? 7.642 -0.576 3.863 1.00 97.12 94 TYR A O 1
ATOM 752 N N . TYR A 1 95 ? 7.386 -2.593 2.913 1.00 96.44 95 TYR A N 1
ATOM 753 C CA . TYR A 1 95 ? 8.657 -3.124 3.397 1.00 96.44 95 TYR A CA 1
ATOM 754 C C . TYR A 1 95 ? 9.720 -3.051 2.303 1.00 96.44 95 TYR A C 1
ATOM 756 O O . TYR A 1 95 ? 9.686 -3.816 1.337 1.00 96.44 95 TYR A O 1
ATOM 764 N N . ASP A 1 96 ? 10.704 -2.174 2.486 1.00 93.88 96 ASP A N 1
ATOM 765 C CA . ASP A 1 96 ? 11.867 -2.121 1.611 1.00 93.88 96 ASP A CA 1
ATOM 766 C C . ASP A 1 96 ? 12.843 -3.229 2.020 1.00 93.88 96 ASP A C 1
ATOM 768 O O . ASP A 1 96 ? 13.545 -3.143 3.032 1.00 93.88 96 ASP A O 1
ATOM 772 N N . MET A 1 97 ? 12.910 -4.286 1.211 1.00 92.31 97 MET A N 1
ATOM 773 C CA . MET A 1 97 ? 13.807 -5.416 1.460 1.00 92.31 97 MET A CA 1
ATOM 774 C C . MET A 1 97 ? 15.295 -5.057 1.335 1.00 92.31 97 MET A C 1
ATOM 776 O O . MET A 1 97 ? 16.125 -5.706 1.977 1.00 92.31 97 MET A O 1
ATOM 780 N N . LYS A 1 98 ? 15.659 -4.062 0.513 1.00 90.69 98 LYS A N 1
ATOM 781 C CA . LYS A 1 98 ? 17.058 -3.640 0.333 1.00 90.69 98 LYS A CA 1
ATOM 782 C C . LYS A 1 98 ? 17.522 -2.848 1.551 1.00 90.69 98 LYS A C 1
ATOM 784 O O . LYS A 1 98 ? 18.574 -3.151 2.120 1.00 90.69 98 LYS A O 1
ATOM 789 N N . ALA A 1 99 ? 16.721 -1.872 1.968 1.00 91.62 99 ALA A N 1
ATOM 790 C CA . ALA A 1 99 ? 16.998 -1.048 3.141 1.00 91.62 99 ALA A CA 1
ATOM 791 C C . ALA A 1 99 ? 16.731 -1.792 4.463 1.00 91.62 99 ALA A C 1
ATOM 793 O O . ALA A 1 99 ? 17.309 -1.441 5.492 1.00 91.62 99 ALA A O 1
ATOM 794 N N . LYS A 1 100 ? 15.917 -2.857 4.426 1.00 94.06 100 LYS A N 1
ATOM 795 C CA . LYS A 1 100 ? 15.388 -3.594 5.588 1.00 94.06 100 LYS A CA 1
ATOM 796 C C . LYS A 1 100 ? 14.544 -2.694 6.494 1.00 94.06 100 LYS A C 1
ATOM 798 O O . LYS A 1 100 ? 14.573 -2.843 7.715 1.00 94.06 100 LYS A O 1
ATOM 803 N N . THR A 1 101 ? 13.811 -1.761 5.896 1.00 93.94 101 THR A N 1
ATOM 804 C CA . THR A 1 101 ? 12.959 -0.803 6.604 1.00 93.94 101 THR A CA 1
ATOM 805 C C . THR A 1 101 ? 11.489 -1.140 6.397 1.00 93.94 101 THR A C 1
ATOM 807 O O . THR A 1 101 ? 11.057 -1.483 5.298 1.00 93.94 101 THR A O 1
ATOM 810 N N . MET A 1 102 ? 10.713 -1.047 7.476 1.00 96.00 102 MET A N 1
ATOM 811 C CA . M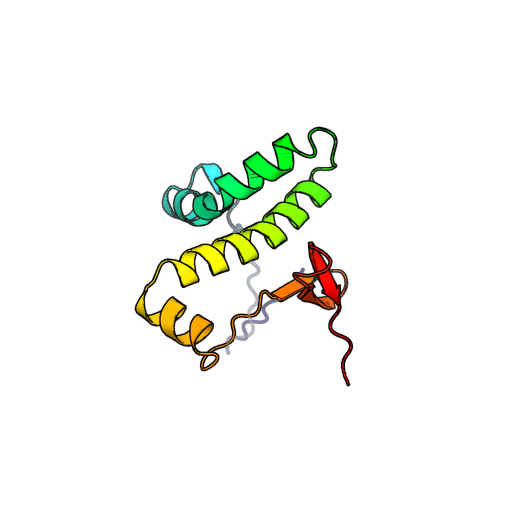ET A 1 102 ? 9.256 -1.023 7.401 1.00 96.00 102 MET A CA 1
ATOM 812 C C . MET A 1 102 ? 8.827 0.434 7.309 1.00 96.00 102 MET A C 1
ATOM 814 O O . MET A 1 102 ? 9.224 1.224 8.161 1.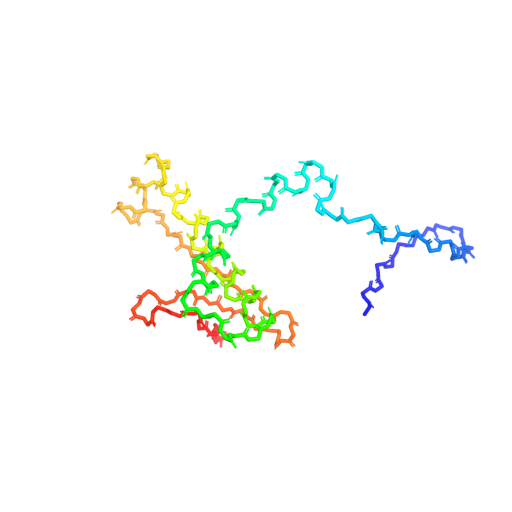00 96.00 102 MET A O 1
ATOM 818 N N . ASN A 1 103 ? 8.031 0.780 6.307 1.00 96.31 103 ASN A N 1
ATOM 819 C CA . ASN A 1 103 ? 7.521 2.130 6.108 1.00 96.31 103 ASN A CA 1
ATOM 820 C C . ASN A 1 103 ? 5.996 2.114 6.230 1.00 96.31 103 ASN A C 1
ATOM 822 O O . ASN A 1 103 ? 5.355 1.152 5.802 1.00 96.31 103 ASN A O 1
ATOM 826 N N . ILE A 1 104 ? 5.424 3.158 6.819 1.00 96.88 104 ILE A N 1
ATOM 827 C CA . ILE A 1 104 ? 3.980 3.347 6.972 1.00 96.88 104 ILE A CA 1
ATOM 828 C C . ILE A 1 104 ? 3.540 4.584 6.197 1.00 96.88 104 ILE A C 1
ATOM 830 O O . ILE A 1 104 ? 4.253 5.586 6.170 1.00 96.88 104 ILE A O 1
ATOM 834 N N . TRP A 1 105 ? 2.373 4.513 5.563 1.00 96.88 105 TRP A N 1
ATOM 835 C CA . TRP A 1 105 ? 1.792 5.668 4.885 1.00 96.88 105 TRP A CA 1
ATOM 836 C C . TRP A 1 105 ? 1.432 6.778 5.875 1.00 96.88 105 TRP A C 1
ATOM 838 O O . TRP A 1 105 ? 0.706 6.541 6.847 1.00 96.88 105 TRP A O 1
ATOM 848 N N . ASN A 1 106 ? 1.893 7.992 5.585 1.00 94.00 106 ASN A N 1
ATOM 849 C CA . ASN A 1 106 ? 1.492 9.213 6.262 1.00 94.00 106 ASN A CA 1
ATOM 850 C C . ASN A 1 106 ? 0.624 10.054 5.316 1.00 94.00 106 ASN A C 1
ATOM 852 O O . ASN A 1 106 ? 1.128 10.661 4.376 1.00 94.00 106 ASN A O 1
ATOM 856 N N . ALA A 1 107 ? -0.681 10.119 5.593 1.00 89.69 107 ALA A N 1
ATOM 857 C CA . ALA A 1 107 ? -1.633 10.839 4.749 1.00 89.69 107 ALA A CA 1
ATOM 858 C C . ALA A 1 107 ? -1.437 12.365 4.749 1.00 89.69 107 ALA A C 1
ATOM 860 O O . ALA A 1 107 ? -1.823 13.010 3.785 1.00 89.69 107 ALA A O 1
ATOM 861 N N . GLU A 1 108 ? -0.842 12.952 5.794 1.00 90.94 108 GLU A N 1
ATOM 862 C CA . GLU A 1 108 ? -0.593 14.402 5.844 1.00 90.94 108 GLU A CA 1
ATOM 863 C C . GLU A 1 108 ? 0.574 14.815 4.945 1.00 90.94 108 GLU A C 1
ATOM 865 O O . GLU A 1 108 ? 0.589 15.920 4.408 1.00 90.94 108 GLU A O 1
ATOM 870 N N . LYS A 1 109 ? 1.569 13.934 4.808 1.00 91.56 109 LYS A N 1
ATOM 871 C CA . LYS A 1 109 ? 2.764 14.165 3.985 1.00 91.56 109 LYS A CA 1
ATOM 872 C C . LYS A 1 109 ? 2.672 13.543 2.598 1.00 91.56 109 LYS A C 1
ATOM 874 O O . LYS A 1 109 ? 3.560 13.784 1.790 1.00 91.56 109 LYS A O 1
ATOM 879 N N . GLU A 1 110 ? 1.639 12.738 2.368 1.00 91.75 110 GLU A N 1
ATOM 880 C CA . GLU A 1 110 ? 1.449 11.947 1.155 1.00 91.75 110 GLU A CA 1
ATOM 881 C C . GLU A 1 110 ? 2.691 11.108 0.803 1.00 91.75 110 GLU A C 1
ATOM 883 O O . GLU A 1 110 ? 3.085 11.002 -0.356 1.00 91.75 110 GLU 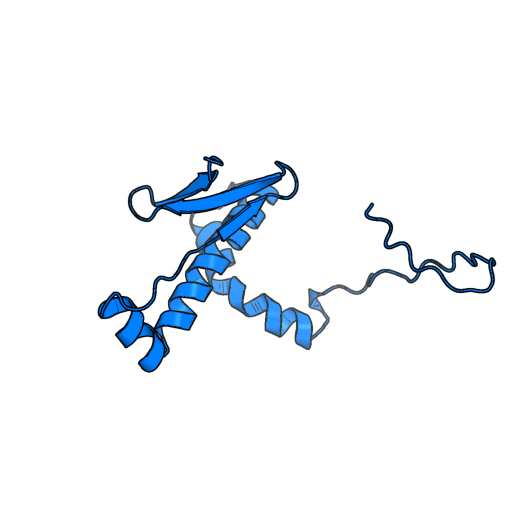A O 1
ATOM 888 N N . ASP A 1 111 ? 3.323 10.502 1.818 1.00 93.06 111 ASP A N 1
ATOM 889 C CA . ASP A 1 111 ? 4.519 9.678 1.622 1.00 93.06 111 ASP A CA 1
ATOM 890 C C . ASP A 1 111 ? 4.598 8.491 2.595 1.00 93.06 111 ASP A C 1
ATOM 892 O O . ASP A 1 111 ? 3.986 8.479 3.671 1.00 93.06 111 ASP A O 1
ATOM 896 N N . PHE A 1 112 ? 5.377 7.477 2.213 1.00 95.38 112 PHE A N 1
ATOM 897 C CA . PHE A 1 112 ? 5.724 6.352 3.079 1.00 95.38 112 PHE A CA 1
ATOM 898 C C . PHE A 1 112 ? 6.942 6.696 3.939 1.00 95.38 112 PHE A C 1
ATOM 900 O O . PHE A 1 112 ? 8.050 6.875 3.434 1.00 95.38 112 PHE A O 1
ATOM 907 N N . GLU A 1 113 ? 6.761 6.705 5.259 1.00 94.94 113 GLU A N 1
ATOM 908 C CA . GLU A 1 113 ? 7.816 7.061 6.210 1.00 94.94 113 GLU A CA 1
ATOM 909 C C . GLU A 1 113 ? 8.318 5.838 6.988 1.00 94.94 113 GLU A C 1
ATOM 911 O O . GLU A 1 113 ? 7.507 4.994 7.385 1.00 94.94 11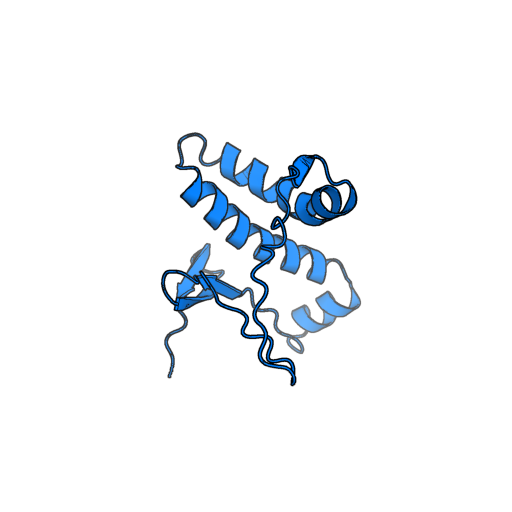3 GLU A O 1
ATOM 916 N N . PRO A 1 114 ? 9.630 5.724 7.267 1.00 94.50 114 PRO A N 1
ATOM 917 C CA . PRO A 1 114 ? 10.158 4.636 8.078 1.00 94.50 114 PRO A CA 1
ATOM 918 C C . PRO A 1 114 ? 9.527 4.608 9.472 1.00 94.50 114 PRO A C 1
ATOM 920 O O . PRO A 1 114 ? 9.508 5.610 10.188 1.00 94.50 114 PRO A O 1
ATOM 923 N N . ILE A 1 115 ? 9.083 3.428 9.897 1.00 92.69 115 ILE A N 1
ATOM 924 C CA . ILE A 1 115 ? 8.703 3.186 11.285 1.00 92.69 115 ILE A CA 1
ATOM 925 C C . ILE A 1 115 ? 9.988 3.130 12.107 1.00 92.69 115 ILE A C 1
ATOM 927 O O . ILE A 1 115 ? 10.831 2.251 11.906 1.00 92.69 115 ILE A O 1
ATOM 931 N N . VAL A 1 116 ? 10.128 4.055 13.052 1.00 81.44 116 VAL A N 1
ATOM 932 C CA . VAL A 1 116 ? 11.200 4.013 14.047 1.00 81.44 116 VAL A CA 1
ATOM 933 C C . VAL A 1 116 ? 10.755 3.072 15.171 1.00 81.44 116 VAL A C 1
ATOM 935 O O . VAL A 1 116 ? 9.711 3.327 15.776 1.00 81.44 116 VAL A O 1
ATOM 938 N N . PRO A 1 117 ? 11.483 1.974 15.452 1.00 66.00 117 PRO A N 1
ATOM 939 C CA . PRO A 1 117 ? 11.189 1.139 16.610 1.00 66.00 117 PRO A CA 1
ATOM 940 C C . PRO A 1 117 ? 11.325 1.971 17.890 1.00 66.00 117 PRO A C 1
ATOM 942 O O . PRO A 1 117 ? 12.321 2.678 18.051 1.00 66.00 117 PRO A O 1
ATOM 945 N N . VAL A 1 118 ? 10.321 1.886 18.766 1.00 55.19 118 VAL A N 1
ATOM 946 C CA . VAL A 1 118 ? 10.367 2.436 20.132 1.00 55.19 118 VAL A CA 1
ATOM 947 C C . VAL A 1 118 ? 11.248 1.559 21.013 1.00 55.19 118 VAL A C 1
ATOM 949 O O . VAL A 1 118 ? 11.148 0.317 20.875 1.00 55.19 118 VAL A O 1
#

pLDDT: mean 83.15, std 21.77, range [24.12, 98.38]

Nearest PDB structures (foldseek):
  5swc-assembly1_D  TM=8.973E-01  e=2.314E-03  Synechocystis sp. PCC 6803 substr. Kazusa
  1ekj-assembly2_G  TM=8.910E-01  e=4.889E-03  Pisum sativum
  5swc-assembly1_E  TM=8.796E-01  e=1.100E-02  Synechocystis sp. PCC 6803 substr. Kazusa

Solvent-accessible surface area (backbone atoms only — not comparable to full-atom values): 7502 Å² total; per-residue (Å²): 133,87,79,81,82,80,84,64,97,68,95,69,86,76,85,73,76,71,79,78,71,89,59,64,58,82,78,34,74,64,61,34,60,60,58,48,74,38,45,68,41,42,55,49,52,44,69,79,41,75,84,58,56,70,68,57,52,49,51,52,28,57,56,43,36,45,54,53,50,50,53,57,51,47,70,38,63,82,51,32,54,32,41,77,68,68,77,41,87,88,82,52,72,48,71,42,78,87,81,69,40,51,22,37,62,36,82,92,75,74,44,73,42,74,64,76,86,130

Foldseek 3Di:
DDDPDDDDPDPDPPPPPDPPDPPPLCPVPPSVVVVCLLVVQLVVLCVVCVPDDPVVSVLSSQQVSLVSVVVVQCVDVVSVVCVVVVVDDDWRWDQDPVVRFIWTQDPVVRDTHTDDDD

Sequence (118 aa):
MLDVLVRTPAGKVARRGLPIFRGKIADEKWISRWVSLAVPVAEEIRREEPLAETELLARRTEEGAVLLSLENLLSYAWLREKVESGTLSLHALYYDMKAKTMNIWNAEKEDFEPIVPV

Radius of gyration: 19.48 Å; Cα contacts (8 Å, |Δi|>4): 82; chains: 1; bounding box: 42×53×41 Å

Mean predicted aligned error: 10.1 Å

Organism: NCBI:txid1944635

Secondary structure (DSSP, 8-state):
--------SS------------S-GGG-HHHHHHHGGGHHHHHHHHHH-TTS-HHHHHHHHHHHHHHHHHHHHHTSHHHHHHHHTTS-----EEEETTTTEEEEEETTTTEEEEPPP-

InterPro domains:
  IPR001765 Carbonic anhydrase [PF00484] (28-99)
  IPR001765 Carbonic anhydrase [PTHR11002] (28-109)
  IPR036874 Carbonic anhydrase superfamily [G3DSA:3.40.1050.10] (14-114)
  IPR036874 Carbonic anhydrase superfamily [SSF53056] (24-114)